Protein AF-A0A212JA34-F1 (afdb_monomer_lite)

Foldseek 3Di:
DPVVQKAWDDKDWDWFFPDPPTDIDIDTDIDGDDPDDDDADPVGPDDDDDDPVRQVPDPGDGPVVNVVNVVCVVVVVDD

Structure (mmCIF, N/CA/C/O backbone):
data_AF-A0A212JA34-F1
#
_entry.id   AF-A0A212JA34-F1
#
loop_
_atom_site.group_PDB
_atom_site.id
_atom_site.type_symbol
_atom_site.label_atom_id
_atom_site.label_alt_id
_atom_site.label_comp_id
_atom_site.label_asym_id
_atom_site.label_entity_id
_atom_site.label_seq_id
_atom_site.pdbx_PDB_ins_code
_atom_site.Cartn_x
_atom_site.Cartn_y
_atom_site.Cartn_z
_atom_site.occupancy
_atom_site.B_iso_or_equiv
_atom_site.auth_seq_id
_atom_site.auth_comp_id
_atom_site.auth_asym_id
_atom_site.auth_atom_id
_atom_site.pdbx_PDB_model_num
ATOM 1 N N . MET A 1 1 ? -13.513 15.116 1.588 1.00 57.44 1 MET A N 1
ATOM 2 C CA . MET A 1 1 ? -12.634 14.242 2.397 1.00 57.44 1 MET A CA 1
ATOM 3 C C . MET A 1 1 ? -13.044 14.395 3.850 1.00 57.44 1 MET A C 1
ATOM 5 O O . MET A 1 1 ? -13.472 15.487 4.198 1.00 57.44 1 MET A O 1
ATOM 9 N N . GLN A 1 2 ? -12.992 13.330 4.649 1.00 70.88 2 GLN A N 1
ATOM 10 C CA . GLN A 1 2 ? -13.207 13.377 6.102 1.00 70.88 2 GLN A CA 1
ATOM 11 C C . GLN A 1 2 ? -11.811 13.303 6.744 1.00 70.88 2 GLN A C 1
ATOM 13 O O . GLN A 1 2 ? -11.326 12.192 6.945 1.00 70.88 2 GLN A O 1
ATOM 18 N N . PRO A 1 3 ? -11.108 14.437 6.952 1.00 73.31 3 PRO A N 1
ATOM 19 C CA . PRO A 1 3 ? -9.688 14.427 7.320 1.00 73.31 3 PRO A CA 1
ATOM 20 C C . PRO A 1 3 ? -9.449 13.716 8.651 1.00 73.31 3 PRO A C 1
ATOM 22 O O . PRO A 1 3 ? -8.461 13.013 8.802 1.00 73.31 3 PRO A O 1
ATOM 25 N N . ASP A 1 4 ? -10.419 13.813 9.561 1.00 81.00 4 ASP A N 1
ATOM 26 C CA . ASP A 1 4 ? -10.386 13.197 10.891 1.00 81.00 4 ASP A CA 1
ATOM 27 C C . ASP A 1 4 ? -10.412 11.659 10.860 1.00 81.00 4 ASP A C 1
ATOM 29 O O . ASP A 1 4 ? -10.194 11.017 11.882 1.00 81.00 4 ASP A O 1
ATOM 33 N N . LYS A 1 5 ? -10.699 11.059 9.698 1.00 84.88 5 LYS A N 1
ATOM 34 C CA . LYS A 1 5 ? -10.712 9.604 9.494 1.00 84.88 5 LYS A CA 1
ATOM 35 C C . LYS A 1 5 ? -9.443 9.071 8.823 1.00 84.88 5 LYS A C 1
ATOM 37 O O . LYS A 1 5 ? -9.341 7.868 8.596 1.00 84.88 5 LYS A O 1
ATOM 42 N N . ILE A 1 6 ? -8.524 9.952 8.432 1.00 90.88 6 ILE A N 1
ATOM 43 C CA . ILE A 1 6 ? -7.308 9.590 7.706 1.00 90.88 6 ILE A CA 1
ATOM 44 C C . ILE A 1 6 ? -6.130 9.675 8.672 1.00 90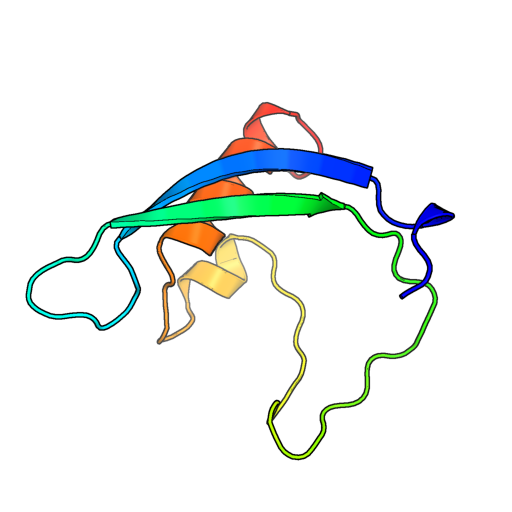.88 6 ILE A C 1
ATOM 46 O O . ILE A 1 6 ? -5.852 10.726 9.244 1.00 90.88 6 ILE A O 1
ATOM 50 N N . GLU A 1 7 ? -5.404 8.575 8.815 1.00 93.62 7 GLU A N 1
ATOM 51 C CA . GLU A 1 7 ? -4.180 8.518 9.607 1.00 93.62 7 GLU A CA 1
ATOM 52 C C . GLU A 1 7 ? -2.967 8.466 8.680 1.00 93.62 7 GLU A C 1
ATOM 54 O O . GLU A 1 7 ? -2.871 7.582 7.827 1.00 93.62 7 GLU A O 1
ATOM 59 N N . ASN A 1 8 ? -2.014 9.385 8.856 1.00 94.94 8 ASN A N 1
ATOM 60 C CA . ASN A 1 8 ? -0.729 9.316 8.156 1.00 94.94 8 ASN A CA 1
ATOM 61 C C . ASN A 1 8 ? -0.042 7.980 8.453 1.00 94.94 8 ASN A C 1
ATOM 63 O O . ASN A 1 8 ? -0.009 7.552 9.608 1.00 94.94 8 ASN A O 1
ATOM 67 N N . TYR A 1 9 ? 0.530 7.348 7.428 1.00 96.12 9 TYR A N 1
ATOM 68 C CA . TYR A 1 9 ? 1.233 6.082 7.591 1.00 96.12 9 TYR A CA 1
ATOM 69 C C . TYR A 1 9 ? 2.724 6.206 7.281 1.00 96.12 9 TYR A C 1
ATOM 71 O O . TYR A 1 9 ? 3.520 6.418 8.195 1.00 96.12 9 TYR A O 1
ATOM 79 N N . LYS A 1 10 ? 3.118 6.072 6.013 1.00 97.12 10 LYS A N 1
ATOM 80 C CA . LYS A 1 10 ? 4.524 6.114 5.592 1.00 97.12 10 LYS A CA 1
ATOM 81 C C . LYS A 1 10 ? 4.678 6.837 4.259 1.00 97.12 10 LYS A C 1
ATOM 83 O O . LYS A 1 10 ? 3.809 6.754 3.393 1.00 97.12 10 LYS A O 1
ATOM 88 N N . HIS A 1 11 ? 5.815 7.496 4.095 1.00 97.88 11 HIS A N 1
ATOM 89 C CA . HIS A 1 11 ? 6.273 7.981 2.801 1.00 97.88 11 HIS A CA 1
ATOM 90 C C . HIS A 1 11 ? 6.998 6.851 2.062 1.00 97.88 11 HIS A C 1
ATOM 92 O O . HIS A 1 11 ? 7.819 6.151 2.667 1.00 97.88 11 HIS A O 1
ATOM 98 N N . ILE A 1 12 ? 6.700 6.652 0.780 1.00 97.56 12 ILE A N 1
ATOM 99 C CA . ILE A 1 12 ? 7.322 5.622 -0.052 1.00 97.56 12 ILE A CA 1
ATOM 100 C C . ILE A 1 12 ? 7.796 6.189 -1.387 1.00 97.56 12 ILE A C 1
ATOM 102 O O . ILE A 1 12 ? 7.186 7.085 -1.953 1.00 97.56 12 ILE A O 1
ATOM 106 N N . SER A 1 13 ? 8.861 5.570 -1.889 1.00 97.38 13 SER A N 1
ATOM 107 C CA . SER A 1 13 ? 9.419 5.792 -3.220 1.00 97.38 13 SER A CA 1
ATOM 108 C C . SER A 1 13 ? 9.426 4.477 -3.995 1.00 97.38 13 SER A C 1
ATOM 110 O O . SER A 1 13 ? 9.969 3.492 -3.471 1.00 97.38 13 SER A O 1
ATOM 112 N N . ALA A 1 14 ? 8.850 4.406 -5.191 1.00 95.81 14 ALA A N 1
ATOM 113 C CA . ALA A 1 14 ? 9.033 3.249 -6.070 1.00 95.81 14 ALA A CA 1
ATOM 114 C C . ALA A 1 14 ? 8.836 3.593 -7.560 1.00 95.81 14 ALA A C 1
ATOM 116 O O . ALA A 1 14 ? 8.410 4.699 -7.899 1.00 95.81 14 ALA A O 1
ATOM 117 N N . PRO A 1 15 ? 9.202 2.673 -8.472 1.00 96.12 15 PRO A N 1
ATOM 118 C CA . PRO A 1 15 ? 8.994 2.866 -9.901 1.00 96.12 15 PRO A CA 1
ATOM 119 C C . PRO A 1 15 ? 7.510 2.981 -10.271 1.00 96.12 15 PRO A C 1
ATOM 121 O O . PRO A 1 15 ? 6.691 2.154 -9.861 1.00 96.12 15 PRO A O 1
ATOM 124 N N . ALA A 1 16 ? 7.190 3.958 -11.116 1.00 95.06 16 ALA A N 1
ATOM 125 C CA . ALA A 1 16 ? 5.881 4.117 -11.728 1.00 95.06 16 ALA A CA 1
ATOM 126 C C . ALA A 1 16 ? 5.554 2.903 -12.606 1.00 95.06 16 ALA A C 1
ATOM 128 O O . ALA A 1 16 ? 6.309 2.529 -13.509 1.00 95.06 16 ALA A O 1
ATOM 129 N N . TYR A 1 17 ? 4.409 2.276 -12.354 1.00 94.25 17 TYR A N 1
ATOM 130 C CA . TYR A 1 17 ? 3.985 1.109 -13.118 1.00 94.25 17 TYR A CA 1
ATOM 131 C C . TYR A 1 17 ? 3.684 1.474 -14.578 1.00 94.25 17 TYR A C 1
ATOM 133 O O . TYR A 1 17 ? 2.825 2.307 -14.850 1.00 94.25 17 TYR A O 1
ATOM 141 N N . GLY A 1 18 ? 4.348 0.794 -15.516 1.00 93.19 18 GLY A N 1
ATOM 142 C CA . GLY A 1 18 ? 4.106 0.941 -16.955 1.00 93.19 18 GLY A CA 1
ATOM 143 C C . GLY A 1 18 ? 4.873 2.079 -17.638 1.00 93.19 18 GLY A C 1
ATOM 144 O O . GLY A 1 18 ? 4.772 2.205 -18.857 1.00 93.19 18 GLY A O 1
ATOM 145 N N . GLU A 1 19 ? 5.663 2.859 -16.898 1.00 93.81 19 GLU A N 1
ATOM 146 C CA . GLU A 1 19 ? 6.482 3.936 -17.463 1.00 93.81 19 GLU A CA 1
ATOM 147 C C . GLU A 1 19 ? 7.794 3.408 -18.065 1.00 93.81 19 GLU A C 1
ATOM 149 O O . GLU A 1 19 ? 8.481 2.563 -17.484 1.00 93.81 19 GLU A O 1
ATOM 154 N N . ASN A 1 20 ? 8.148 3.915 -19.250 1.00 88.06 20 ASN A N 1
ATOM 155 C CA . ASN A 1 20 ? 9.419 3.636 -19.922 1.00 88.06 20 ASN A CA 1
ATOM 156 C C . ASN A 1 20 ? 9.917 4.906 -20.652 1.00 88.06 20 ASN A C 1
ATOM 158 O O . ASN A 1 20 ? 9.271 5.324 -21.619 1.00 88.06 20 ASN A O 1
ATOM 162 N N . PRO A 1 21 ? 11.052 5.521 -20.256 1.00 87.38 21 PRO A N 1
ATOM 163 C CA . PRO A 1 21 ? 12.029 5.039 -19.273 1.00 87.38 21 PRO A CA 1
ATOM 164 C C . PRO A 1 21 ? 11.480 4.996 -17.843 1.00 87.38 21 PRO A C 1
ATOM 166 O O . PRO A 1 21 ? 10.476 5.633 -17.540 1.00 87.38 21 PRO A O 1
ATOM 169 N N . GLU A 1 22 ? 12.146 4.228 -16.978 1.00 91.44 22 GLU A N 1
ATOM 170 C CA . GLU A 1 22 ? 11.755 4.087 -15.573 1.00 91.44 22 GLU A CA 1
ATOM 171 C C . GLU A 1 22 ? 11.700 5.461 -14.886 1.00 91.44 22 GLU A C 1
ATOM 173 O O . GLU A 1 22 ? 12.677 6.214 -14.883 1.00 91.44 22 GLU A O 1
ATOM 178 N N . LEU A 1 23 ? 10.541 5.776 -14.310 1.00 95.62 23 LEU A N 1
ATOM 179 C CA . LEU A 1 23 ? 10.295 6.983 -13.530 1.00 95.62 23 LEU A CA 1
ATOM 180 C C . LEU A 1 23 ? 10.072 6.583 -12.073 1.00 95.62 23 LEU A C 1
ATOM 182 O O . LEU A 1 23 ? 9.229 5.736 -11.794 1.00 95.62 23 LEU A O 1
ATOM 186 N N . ILE A 1 24 ? 10.797 7.202 -11.145 1.00 96.50 24 ILE A N 1
ATOM 187 C CA . ILE A 1 24 ? 10.589 7.000 -9.706 1.00 96.50 24 ILE A CA 1
ATOM 188 C C . ILE A 1 24 ? 9.547 8.000 -9.200 1.00 96.50 24 ILE A C 1
ATOM 190 O O . ILE A 1 24 ? 9.632 9.192 -9.502 1.00 96.50 24 ILE A O 1
ATOM 194 N N . MET A 1 25 ? 8.573 7.512 -8.434 1.00 94.50 25 MET A N 1
ATOM 195 C CA . MET A 1 25 ? 7.521 8.314 -7.815 1.00 94.50 25 MET A CA 1
ATOM 196 C C . MET A 1 25 ? 7.646 8.311 -6.298 1.00 94.50 25 MET A C 1
ATOM 198 O O . MET A 1 25 ? 7.937 7.282 -5.699 1.0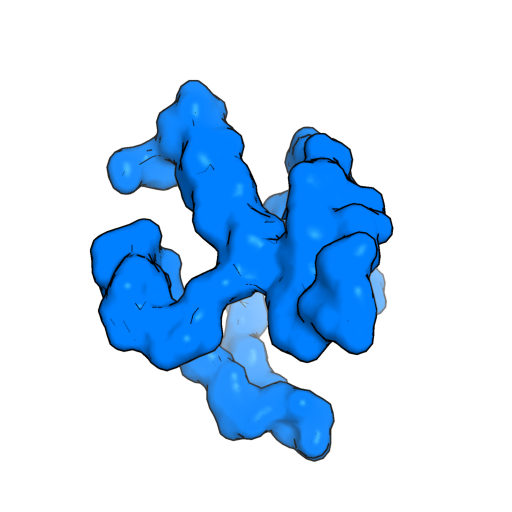0 94.50 25 MET A O 1
ATOM 202 N N . GLU A 1 26 ? 7.355 9.465 -5.701 1.00 97.06 26 GLU A N 1
ATOM 203 C CA . GLU A 1 26 ? 7.237 9.652 -4.256 1.00 97.06 26 GLU A CA 1
ATOM 204 C C . GLU A 1 26 ? 5.756 9.755 -3.878 1.00 97.06 26 GLU A C 1
ATOM 206 O O . GLU A 1 26 ? 4.989 10.470 -4.530 1.00 97.06 26 GLU A O 1
ATOM 211 N N . GLN A 1 27 ? 5.344 9.042 -2.834 1.00 95.88 27 GLN A N 1
ATOM 212 C CA . GLN A 1 27 ? 3.953 8.956 -2.402 1.00 95.88 27 GLN A CA 1
ATOM 213 C C . GLN A 1 27 ? 3.849 8.955 -0.879 1.00 95.88 27 GLN A C 1
ATOM 215 O O . GLN A 1 27 ? 4.525 8.192 -0.188 1.00 95.88 27 GLN A O 1
ATOM 220 N N . ASP A 1 28 ? 2.931 9.762 -0.357 1.00 96.75 28 ASP A N 1
ATOM 221 C CA . ASP A 1 28 ? 2.491 9.667 1.030 1.00 96.75 28 ASP A CA 1
ATOM 222 C C . ASP A 1 28 ? 1.308 8.705 1.128 1.00 96.75 28 ASP A C 1
ATOM 224 O O . ASP A 1 28 ? 0.316 8.829 0.406 1.00 96.75 28 ASP A O 1
ATOM 228 N N . THR A 1 29 ? 1.416 7.730 2.026 1.00 96.00 29 THR A N 1
ATOM 229 C CA . THR A 1 29 ? 0.370 6.732 2.261 1.00 96.00 29 THR A CA 1
ATOM 230 C C . THR A 1 29 ? -0.373 7.013 3.559 1.00 96.00 29 THR A C 1
ATOM 232 O O . THR A 1 29 ? 0.174 7.572 4.515 1.00 96.00 29 THR A O 1
ATOM 235 N N . PHE A 1 30 ? -1.631 6.583 3.604 1.00 95.38 30 PHE A N 1
ATOM 236 C CA . PHE A 1 30 ? -2.520 6.814 4.732 1.00 95.38 30 PHE A CA 1
ATOM 237 C C . PHE A 1 30 ? -3.345 5.566 5.034 1.00 95.38 30 PHE A C 1
ATOM 239 O O . PHE A 1 30 ? -3.644 4.773 4.139 1.00 95.38 30 PHE A O 1
ATOM 246 N N . ARG A 1 31 ? -3.754 5.418 6.293 1.00 93.69 31 ARG A N 1
ATOM 247 C CA . ARG A 1 31 ? -4.752 4.436 6.714 1.00 93.69 31 ARG A CA 1
ATOM 248 C C . ARG A 1 31 ? -6.103 5.113 6.867 1.00 93.69 31 ARG A C 1
ATOM 250 O O . ARG A 1 31 ? -6.192 6.275 7.259 1.00 93.69 31 ARG A O 1
ATOM 257 N N . TYR A 1 32 ? -7.145 4.362 6.553 1.00 92.50 32 TYR A N 1
ATOM 258 C CA . TYR A 1 32 ? -8.524 4.809 6.644 1.00 92.50 32 TYR A CA 1
ATOM 259 C C . TYR A 1 32 ? -9.392 3.641 7.099 1.00 92.50 32 TYR A C 1
ATOM 261 O O . TYR A 1 32 ? -9.337 2.567 6.496 1.00 92.50 32 TYR A O 1
ATOM 269 N N . ASP A 1 33 ? -10.187 3.853 8.147 1.00 89.94 33 ASP A N 1
ATOM 270 C CA . ASP A 1 33 ? -11.180 2.872 8.581 1.00 89.94 33 ASP A CA 1
ATOM 271 C C . ASP A 1 33 ? -12.408 2.937 7.664 1.00 89.94 33 ASP A C 1
ATOM 273 O O . ASP A 1 33 ? -13.230 3.861 7.721 1.00 89.94 33 ASP A O 1
ATOM 277 N N . LEU A 1 34 ? -12.492 1.965 6.756 1.00 89.75 34 LEU A N 1
ATOM 278 C CA . LEU A 1 34 ? -13.525 1.921 5.737 1.00 89.75 34 LEU A CA 1
ATOM 279 C C . LEU A 1 34 ? -14.867 1.485 6.334 1.00 89.75 34 LEU A C 1
ATOM 281 O O . LEU A 1 34 ? -15.159 0.298 6.464 1.00 89.75 34 LEU A O 1
ATOM 285 N N . THR A 1 35 ? -15.714 2.468 6.630 1.00 90.62 35 THR A N 1
ATOM 286 C CA . THR A 1 35 ? -17.082 2.250 7.134 1.00 90.62 35 THR A CA 1
ATOM 287 C C . THR A 1 35 ? -18.145 2.374 6.041 1.00 90.62 35 THR A C 1
ATOM 289 O O . THR A 1 35 ? -19.266 1.886 6.194 1.00 90.62 35 THR A O 1
ATOM 292 N N . GLU A 1 36 ? -17.811 3.015 4.920 1.00 90.56 36 GLU A N 1
ATOM 293 C CA . GLU A 1 36 ? -18.717 3.221 3.795 1.00 90.56 36 GLU A CA 1
ATOM 294 C C . GLU A 1 36 ? -18.611 2.111 2.732 1.00 90.56 36 GLU A C 1
ATOM 296 O O . GLU A 1 36 ? -17.583 1.460 2.555 1.00 90.56 36 GLU A O 1
ATOM 301 N N . LYS A 1 37 ? -19.676 1.922 1.942 1.00 90.12 37 LYS A N 1
ATOM 302 C CA . LYS A 1 37 ? -19.632 1.048 0.762 1.00 90.12 37 LYS A CA 1
ATOM 303 C C . LYS A 1 37 ? -19.015 1.802 -0.417 1.00 90.12 37 LYS A C 1
ATOM 305 O O . LYS A 1 37 ? -19.639 2.728 -0.934 1.00 90.12 37 LYS A O 1
ATOM 310 N N . ILE A 1 38 ? -17.846 1.368 -0.890 1.00 90.75 38 ILE A N 1
ATOM 311 C CA . ILE A 1 38 ? -17.238 1.937 -2.101 1.00 90.75 38 ILE A CA 1
ATOM 312 C C . ILE A 1 38 ? -18.066 1.555 -3.333 1.00 90.75 38 ILE A C 1
ATOM 314 O O . ILE A 1 38 ? -18.402 0.386 -3.538 1.00 90.75 38 ILE A O 1
ATOM 318 N N . GLN A 1 39 ? -18.386 2.552 -4.157 1.00 90.94 39 GLN A N 1
ATOM 319 C CA . GLN A 1 39 ? -19.048 2.372 -5.445 1.00 90.94 39 GLN A CA 1
ATOM 320 C C . GLN A 1 39 ? -18.111 2.848 -6.564 1.00 90.94 39 GLN A C 1
ATOM 322 O O . GLN A 1 39 ? -17.684 4.004 -6.525 1.00 90.94 39 GLN A O 1
ATOM 327 N N . PRO A 1 40 ? -17.775 1.983 -7.539 1.00 92.50 40 PRO A N 1
ATOM 328 C CA . PRO A 1 40 ? -17.045 2.390 -8.737 1.00 92.50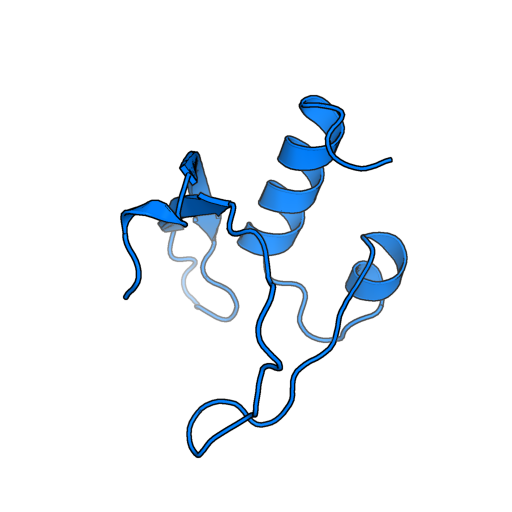 40 PRO A CA 1
ATOM 329 C C . PRO A 1 40 ? -17.793 3.501 -9.498 1.00 92.50 40 PRO A C 1
ATOM 331 O O . PRO A 1 40 ? -19.017 3.620 -9.392 1.00 92.50 40 PRO A O 1
ATOM 334 N N . ASN A 1 41 ? -17.069 4.316 -10.263 1.00 91.44 41 ASN A N 1
ATOM 335 C CA . ASN A 1 41 ? -17.617 5.450 -11.017 1.00 91.44 41 ASN A CA 1
ATOM 336 C C . ASN A 1 41 ? -16.990 5.516 -12.426 1.00 91.44 41 ASN A C 1
ATOM 338 O O . ASN A 1 41 ? -16.438 4.532 -12.903 1.00 91.44 41 ASN A O 1
ATOM 342 N N . HIS A 1 42 ? -17.072 6.660 -13.112 1.00 91.75 42 HIS A N 1
ATOM 343 C CA . HIS A 1 42 ? -16.535 6.802 -14.472 1.00 91.75 42 HIS A CA 1
ATOM 344 C C . HIS A 1 42 ? -15.012 6.589 -14.587 1.00 91.75 42 HIS A C 1
ATOM 346 O O . HIS A 1 42 ? -14.548 6.248 -15.670 1.00 91.75 42 HIS A O 1
ATOM 352 N N . GLU A 1 43 ? -14.244 6.769 -13.508 1.00 93.81 43 GLU A N 1
ATOM 353 C CA . GLU A 1 43 ? -12.778 6.616 -13.505 1.00 93.81 43 GLU A CA 1
ATOM 354 C C . GLU A 1 43 ? -12.326 5.250 -12.968 1.00 93.81 43 GLU A C 1
ATOM 356 O O . GLU A 1 43 ? -11.276 4.742 -13.354 1.00 93.81 43 GLU A O 1
ATOM 361 N N . ILE A 1 44 ? -13.125 4.627 -12.096 1.00 92.62 44 ILE A N 1
ATOM 362 C CA . ILE A 1 44 ? -12.808 3.343 -11.463 1.00 92.62 44 ILE A CA 1
ATOM 363 C C . ILE A 1 44 ? -13.781 2.288 -11.976 1.00 92.62 44 ILE A C 1
ATOM 365 O O . ILE A 1 44 ? -14.965 2.332 -11.657 1.00 92.62 44 ILE A O 1
ATOM 369 N N . ALA A 1 45 ? -13.277 1.302 -12.721 1.00 93.06 45 ALA A N 1
ATOM 370 C CA . ALA A 1 45 ? -14.110 0.257 -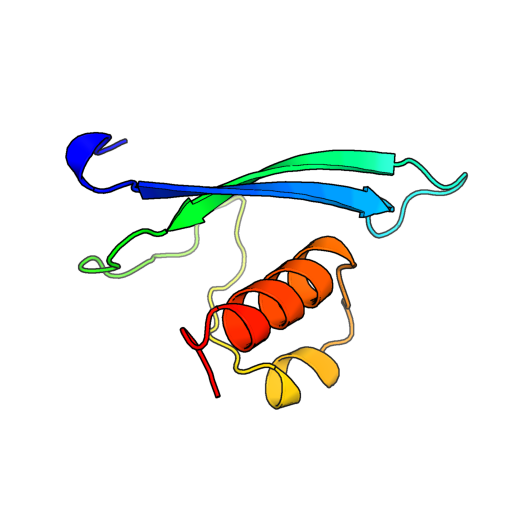13.318 1.00 93.06 45 ALA A CA 1
ATOM 371 C C . ALA A 1 45 ? -14.654 -0.761 -12.296 1.00 93.06 45 ALA A C 1
ATOM 373 O O . ALA A 1 45 ? -15.774 -1.249 -12.438 1.00 93.06 45 ALA A O 1
ATOM 374 N N . ALA A 1 46 ? -13.867 -1.114 -11.274 1.00 93.69 46 ALA A N 1
ATOM 375 C CA . ALA A 1 46 ? -14.249 -2.092 -10.258 1.00 93.69 46 ALA A CA 1
ATOM 376 C C . ALA A 1 46 ? -13.460 -1.899 -8.957 1.00 93.69 46 ALA A C 1
ATOM 378 O O . ALA A 1 46 ? -12.354 -1.366 -8.965 1.00 93.69 46 ALA A O 1
A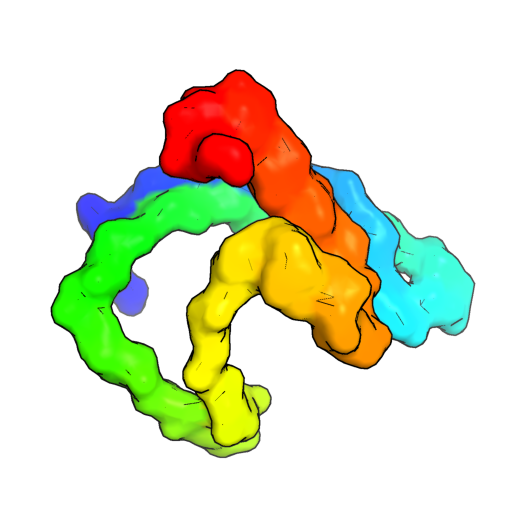TOM 379 N N . VAL A 1 47 ? -14.022 -2.390 -7.850 1.00 92.88 47 VAL A N 1
ATOM 380 C CA . VAL A 1 47 ? -13.375 -2.424 -6.532 1.00 92.88 47 VAL A CA 1
ATOM 381 C C . VAL A 1 47 ? -13.302 -3.869 -6.066 1.00 92.88 47 VAL A C 1
ATOM 383 O O . VAL A 1 47 ? -14.298 -4.593 -6.114 1.00 92.88 47 VAL A O 1
ATOM 386 N N . LYS A 1 48 ? -12.116 -4.284 -5.627 1.00 92.81 48 LYS A N 1
ATOM 387 C CA . LYS A 1 48 ? -11.827 -5.614 -5.087 1.00 92.81 48 LYS A CA 1
ATOM 388 C C . LYS A 1 48 ? -10.877 -5.475 -3.902 1.00 92.81 48 LYS A C 1
ATOM 390 O O . LYS A 1 48 ? -10.133 -4.502 -3.823 1.00 92.81 48 LYS A O 1
ATOM 395 N N . TYR A 1 49 ? -10.907 -6.458 -3.011 1.00 92.94 49 TYR A N 1
ATOM 396 C CA . TYR A 1 49 ? -10.020 -6.541 -1.855 1.00 92.94 49 TYR A CA 1
ATOM 397 C C . TYR A 1 49 ? -9.078 -7.723 -2.041 1.00 92.94 49 TYR A C 1
ATOM 399 O O . TYR A 1 49 ? -9.501 -8.778 -2.517 1.00 92.94 49 TYR A O 1
ATOM 407 N N . PHE A 1 50 ? -7.818 -7.527 -1.671 1.00 94.75 50 PHE A N 1
ATOM 408 C CA . PHE A 1 50 ? -6.753 -8.498 -1.867 1.00 94.75 50 PHE A CA 1
ATOM 409 C C . PHE A 1 50 ? -5.987 -8.682 -0.564 1.00 94.75 50 PHE A C 1
ATOM 411 O O . PHE A 1 50 ? -5.662 -7.702 0.107 1.00 94.75 50 PHE A O 1
ATOM 418 N N . ASP A 1 51 ? -5.656 -9.928 -0.244 1.00 96.25 51 ASP A N 1
ATOM 419 C CA . ASP A 1 51 ? -4.442 -10.197 0.517 1.00 96.25 51 ASP A CA 1
ATOM 420 C C . ASP A 1 51 ? -3.224 -10.208 -0.429 1.00 96.25 51 ASP A C 1
ATOM 422 O O . ASP A 1 51 ? -3.355 -10.096 -1.655 1.00 96.25 51 ASP A O 1
ATOM 426 N N . LEU A 1 52 ? -2.023 -10.319 0.140 1.00 95.56 52 LEU A N 1
ATOM 427 C CA . LEU A 1 52 ? -0.785 -10.295 -0.637 1.00 95.56 52 LEU A CA 1
ATOM 428 C C . LEU A 1 52 ? -0.706 -11.449 -1.650 1.00 95.56 52 LEU A C 1
ATOM 430 O O . LEU A 1 52 ? -0.208 -11.257 -2.759 1.00 95.56 52 LEU A O 1
ATOM 434 N N . GLU A 1 53 ? -1.182 -12.643 -1.294 1.00 95.56 53 GLU A N 1
ATOM 435 C CA . GLU A 1 53 ? -1.111 -13.804 -2.182 1.00 95.56 53 GLU A CA 1
ATOM 436 C C . GLU A 1 53 ? -2.086 -13.661 -3.350 1.00 95.56 53 GLU A C 1
ATOM 438 O O . GLU A 1 53 ? -1.700 -13.888 -4.495 1.00 95.56 53 GLU A O 1
ATOM 443 N N . MET A 1 54 ? -3.312 -13.195 -3.106 1.00 96.75 54 MET A N 1
ATOM 444 C CA . MET A 1 54 ? -4.263 -12.855 -4.162 1.00 96.75 54 MET A CA 1
ATOM 445 C C . MET A 1 54 ? -3.694 -11.781 -5.091 1.00 96.75 54 MET A C 1
ATOM 447 O O . MET A 1 54 ? -3.747 -11.944 -6.309 1.00 96.75 54 MET A O 1
ATOM 451 N N . TYR A 1 55 ? -3.112 -10.712 -4.532 1.00 96.94 55 TYR A N 1
ATOM 452 C CA . TYR A 1 55 ? -2.570 -9.618 -5.336 1.00 96.94 55 TYR A CA 1
ATOM 453 C C . TYR A 1 55 ? -1.449 -10.093 -6.261 1.00 96.94 55 TYR A C 1
ATOM 455 O O . TYR A 1 55 ? -1.452 -9.721 -7.427 1.00 96.94 55 TYR A O 1
ATOM 463 N N . LYS A 1 56 ? -0.556 -10.987 -5.808 1.00 95.69 56 LYS A N 1
ATOM 464 C CA . LYS A 1 56 ? 0.533 -11.578 -6.621 1.00 95.69 56 LYS A CA 1
ATOM 465 C C . LYS A 1 56 ? 0.072 -12.344 -7.871 1.00 95.69 56 LYS A C 1
ATOM 467 O O . LYS A 1 56 ? 0.895 -12.625 -8.740 1.00 95.69 56 LYS A O 1
ATOM 472 N N . HIS A 1 57 ? -1.211 -12.687 -7.970 1.00 96.38 57 HIS A N 1
ATOM 473 C CA . HIS A 1 57 ? -1.782 -13.348 -9.146 1.00 96.38 57 HIS A CA 1
ATOM 474 C C . HIS A 1 57 ? -2.411 -12.368 -10.149 1.00 96.38 57 HIS A C 1
ATOM 476 O O . HIS A 1 57 ? -2.768 -12.777 -11.254 1.00 96.38 57 HIS A O 1
ATOM 482 N N . GLU A 1 58 ? -2.544 -11.086 -9.801 1.00 96.00 58 GLU A N 1
ATOM 483 C CA . GLU A 1 58 ? -3.050 -10.066 -10.717 1.00 96.00 58 GLU A CA 1
ATOM 484 C C . GLU A 1 58 ? -2.040 -9.769 -11.833 1.00 96.00 58 GLU A C 1
ATOM 486 O O . GLU A 1 58 ? -0.824 -9.754 -11.624 1.00 96.00 58 GLU A O 1
ATOM 491 N N . LEU A 1 59 ? -2.556 -9.493 -13.035 1.00 93.81 59 LEU A N 1
ATOM 492 C CA . LEU A 1 59 ? -1.728 -9.132 -14.193 1.00 93.81 59 LEU A CA 1
ATOM 493 C C . LEU A 1 59 ? -0.971 -7.817 -13.960 1.00 93.81 59 LEU A C 1
ATOM 495 O O . LEU A 1 59 ? 0.162 -7.655 -14.413 1.00 93.81 59 LEU A O 1
ATOM 499 N N . ALA A 1 60 ? -1.605 -6.879 -13.254 1.00 93.69 60 ALA A N 1
ATOM 500 C CA . ALA A 1 60 ? -1.018 -5.600 -12.897 1.00 93.69 60 ALA A CA 1
ATOM 501 C C . ALA A 1 60 ? -0.403 -5.665 -11.493 1.00 93.69 60 ALA A C 1
ATOM 503 O O . ALA A 1 60 ? -1.096 -5.501 -10.491 1.00 93.69 60 ALA A O 1
ATOM 504 N N . GLN A 1 61 ? 0.911 -5.883 -11.443 1.00 94.44 61 GLN A N 1
ATOM 505 C CA . GLN A 1 61 ? 1.718 -5.815 -10.223 1.00 94.44 61 GLN A CA 1
ATOM 506 C C . GLN A 1 61 ? 2.329 -4.419 -10.089 1.00 94.44 61 GLN A C 1
ATOM 508 O O . GLN A 1 61 ? 3.384 -4.142 -10.661 1.00 94.44 61 GLN A O 1
ATOM 513 N N . VAL A 1 62 ? 1.663 -3.528 -9.357 1.00 95.12 62 VAL A N 1
ATOM 514 C CA . VAL A 1 62 ? 2.151 -2.161 -9.134 1.00 95.12 62 VAL A CA 1
ATOM 515 C C . VAL A 1 62 ? 3.221 -2.184 -8.030 1.00 95.12 62 VAL A C 1
ATOM 517 O O . VAL A 1 62 ? 2.923 -2.644 -6.922 1.00 95.12 62 VAL A O 1
ATOM 520 N N . PRO A 1 63 ? 4.452 -1.689 -8.279 1.00 95.94 63 PRO A N 1
ATOM 521 C CA . PRO A 1 63 ? 5.547 -1.743 -7.305 1.00 95.94 63 PRO A CA 1
ATOM 522 C C . PRO A 1 63 ? 5.215 -1.099 -5.953 1.00 95.94 63 PRO A C 1
ATOM 524 O O . PRO A 1 63 ? 5.523 -1.679 -4.909 1.00 95.94 63 PRO A O 1
ATOM 527 N N . ASP A 1 64 ? 4.529 0.047 -5.963 1.00 95.06 64 ASP A N 1
ATOM 528 C CA . ASP A 1 64 ? 4.112 0.757 -4.746 1.00 95.06 64 ASP A CA 1
ATOM 529 C C . ASP A 1 64 ? 3.210 -0.104 -3.852 1.00 95.06 64 ASP A C 1
ATOM 531 O O . ASP A 1 64 ? 3.393 -0.150 -2.636 1.00 95.06 64 ASP A O 1
ATOM 535 N N . VAL A 1 65 ? 2.278 -0.862 -4.442 1.00 96.12 65 VAL A N 1
ATOM 536 C CA . VAL A 1 65 ? 1.351 -1.727 -3.693 1.00 96.12 65 VAL A CA 1
ATOM 537 C C . VAL A 1 65 ? 2.108 -2.854 -2.990 1.00 96.12 65 VAL A C 1
ATOM 539 O O . VAL A 1 65 ? 1.888 -3.105 -1.804 1.00 96.12 65 VAL A O 1
ATOM 542 N N . LEU A 1 66 ? 3.052 -3.502 -3.682 1.00 96.81 66 LEU A N 1
ATOM 543 C CA . LEU A 1 66 ? 3.900 -4.543 -3.090 1.00 96.81 66 LEU A CA 1
ATOM 544 C C . LEU A 1 66 ? 4.787 -3.987 -1.968 1.00 96.81 66 LEU A C 1
ATOM 546 O O . LEU A 1 66 ? 4.963 -4.641 -0.937 1.00 96.81 66 LEU A O 1
ATOM 550 N N . LYS A 1 67 ? 5.307 -2.765 -2.139 1.00 97.31 67 LYS A N 1
ATOM 551 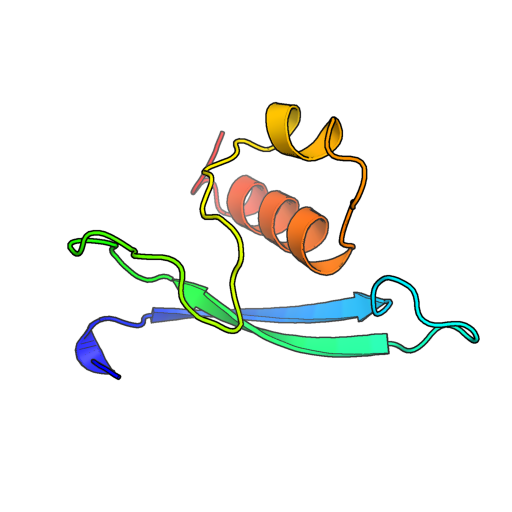C CA . LYS A 1 67 ? 6.073 -2.067 -1.103 1.00 97.31 67 LYS A CA 1
ATOM 552 C C . LYS A 1 67 ? 5.219 -1.788 0.135 1.00 97.31 67 LYS A C 1
ATOM 554 O O . LYS A 1 67 ? 5.673 -2.051 1.246 1.00 97.31 67 LYS A O 1
ATOM 559 N N . VAL A 1 68 ? 3.976 -1.336 -0.037 1.00 97.44 68 VAL A N 1
ATOM 560 C CA . VAL A 1 68 ? 3.041 -1.128 1.081 1.00 97.44 68 VAL A CA 1
ATOM 561 C C . VAL A 1 68 ? 2.711 -2.444 1.788 1.00 97.44 68 VAL A C 1
ATOM 563 O O . VAL A 1 68 ? 2.752 -2.480 3.014 1.00 97.44 68 VAL A O 1
ATOM 566 N N . PHE A 1 69 ? 2.473 -3.545 1.065 1.00 97.62 69 PHE A N 1
ATOM 567 C CA . PHE A 1 69 ? 2.279 -4.861 1.692 1.00 97.62 69 PHE A CA 1
ATOM 568 C C . PHE A 1 69 ? 3.470 -5.277 2.569 1.00 97.62 69 PHE A C 1
ATOM 570 O O . PHE A 1 69 ? 3.270 -5.773 3.678 1.00 97.62 69 PHE A O 1
ATOM 577 N N . ALA A 1 70 ? 4.705 -5.057 2.104 1.00 97.12 70 ALA A N 1
ATOM 578 C CA . ALA A 1 70 ? 5.903 -5.358 2.887 1.00 97.12 70 ALA A CA 1
ATOM 579 C C . ALA A 1 70 ? 5.971 -4.524 4.179 1.00 97.12 70 ALA A C 1
ATOM 581 O O . ALA A 1 70 ? 6.221 -5.081 5.248 1.00 97.12 70 ALA A O 1
ATOM 582 N N . LEU A 1 71 ? 5.679 -3.222 4.095 1.00 97.75 71 LEU A N 1
ATOM 583 C CA . LEU A 1 71 ? 5.668 -2.315 5.250 1.00 97.75 71 LEU A CA 1
ATOM 584 C C . LEU A 1 71 ? 4.576 -2.673 6.265 1.00 97.75 71 LEU A C 1
ATOM 586 O O . LEU A 1 71 ? 4.834 -2.677 7.466 1.00 97.75 71 LEU A O 1
ATOM 590 N N . LEU A 1 72 ? 3.371 -3.009 5.796 1.00 97.25 72 LEU A N 1
ATOM 591 C CA . LEU A 1 72 ? 2.261 -3.409 6.665 1.00 97.25 72 LEU A CA 1
ATOM 592 C C . LEU A 1 72 ? 2.573 -4.710 7.416 1.00 97.25 72 LEU A C 1
ATOM 594 O O . LEU A 1 72 ? 2.176 -4.862 8.572 1.00 97.25 72 LEU A O 1
ATOM 598 N N . LYS A 1 73 ? 3.280 -5.644 6.769 1.00 97.06 73 LYS A N 1
ATOM 599 C CA . LYS A 1 73 ? 3.732 -6.893 7.389 1.00 97.06 73 LYS A CA 1
ATOM 600 C C . LYS A 1 73 ? 4.847 -6.646 8.409 1.00 97.06 73 LYS A C 1
ATOM 602 O O . LYS A 1 73 ? 4.810 -7.222 9.490 1.00 97.06 73 LYS A O 1
ATOM 607 N N . GLU A 1 74 ? 5.809 -5.778 8.092 1.00 97.69 74 GLU A N 1
ATOM 608 C CA . GLU A 1 74 ? 6.873 -5.357 9.018 1.00 97.69 74 GLU A CA 1
ATOM 609 C C . GLU A 1 74 ? 6.293 -4.725 10.292 1.00 97.69 74 GLU A C 1
ATOM 611 O O . GLU A 1 74 ? 6.677 -5.092 11.401 1.00 97.69 74 GLU A O 1
ATOM 616 N N . ASP A 1 75 ? 5.292 -3.857 10.138 1.00 97.25 75 ASP A N 1
ATOM 617 C CA . ASP A 1 75 ? 4.607 -3.207 11.259 1.00 97.25 75 ASP A CA 1
ATOM 618 C C . ASP A 1 75 ? 3.570 -4.112 11.951 1.00 97.25 75 ASP A C 1
ATOM 620 O O . ASP A 1 75 ? 2.853 -3.657 12.844 1.00 97.25 75 ASP A O 1
ATOM 624 N N . CYS A 1 76 ? 3.470 -5.386 11.551 1.00 96.31 76 CYS A N 1
ATOM 625 C CA . CYS A 1 76 ? 2.552 -6.375 12.121 1.00 96.31 76 CYS A CA 1
ATOM 626 C C . CYS A 1 76 ? 1.065 -5.971 12.040 1.00 96.31 76 CYS A C 1
ATOM 628 O O . CYS A 1 76 ? 0.255 -6.380 12.872 1.00 96.31 76 CYS A O 1
ATOM 630 N N . ILE A 1 77 ? 0.698 -5.168 11.036 1.00 94.75 77 ILE A N 1
ATOM 631 C CA . ILE A 1 77 ? -0.688 -4.759 10.762 1.00 94.75 77 ILE A CA 1
ATOM 632 C C . ILE A 1 77 ? -1.425 -5.860 9.988 1.00 94.75 77 ILE A C 1
ATOM 634 O O . ILE A 1 77 ? -2.622 -6.069 10.181 1.00 94.75 77 ILE A O 1
ATOM 638 N N . ILE A 1 78 ? -0.703 -6.575 9.125 1.00 91.94 78 ILE A N 1
ATOM 639 C CA . ILE A 1 78 ? -1.191 -7.736 8.372 1.00 91.94 78 ILE A CA 1
ATOM 640 C C . ILE A 1 78 ? -0.246 -8.928 8.573 1.00 91.94 78 ILE A C 1
ATOM 642 O O . ILE A 1 78 ? 0.907 -8.747 8.969 1.00 91.94 78 ILE A O 1
ATOM 646 N N . LEU A 1 79 ? -0.741 -10.138 8.300 1.00 79.75 79 LEU A N 1
ATOM 647 C CA . LEU A 1 79 ? -0.013 -11.402 8.488 1.00 79.75 79 LEU A CA 1
ATOM 648 C C . LEU A 1 79 ? 0.766 -11.832 7.236 1.00 79.75 79 LEU A C 1
ATOM 650 O O . LEU A 1 79 ? 0.243 -11.681 6.113 1.00 79.75 79 LEU A O 1
#

Sequence (79 aa):
MQPDKIENYKHISAPAYGENPELIMEQDTFRYDLTEKIQPNHEIAAVKYFDLEMYKHELAQVPDVLKVFALLKEDCIIL

Secondary structure (DSSP, 8-state):
--GGGEEEEEEEEEEPTT-SS--EEEEEEEEE---S-----SS--------HHHHTTSS---HHHHHHHHHHHHTTS--

Radius of gyration: 14.15 Å; chains: 1; bounding box: 32×28×32 Å

Organism: NCBI:txid206096

pLDDT: mean 92.99, std 6.32, range [57.44, 97.88]